Protein AF-A0A3P2EII5-F1 (afdb_monomer_lite)

Organism: Klebsiella pneumoniae (NCBI:txid573)

InterPro domains:
  IPR001646 Pentapeptide repeat [PF00805] (62-97)
  IPR051082 Pentapeptide repeat and BTB/POZ domain-containing protein [PTHR14136] (25-109)

Radius of gyration: 27.61 Å; chains: 1; bounding box: 50×68×68 Å

pLDDT: mean 70.69, std 25.72, range [25.05, 95.06]

Secondary structure (DSSP, 8-state):
--HHHHHHHHHHHHHHHHTTSSSS---B-TT-B-TT-B-TT-B-TT-B-TT-B-TT-B-TT-B-TT-B-TT-B-TT-B-TT-B-TT-B-TT-B-TT-B-TT-B-TT-B-S-PSP---------------------PPP---------PPP------PPPPPPP-

Structure (mmCIF, N/CA/C/O backbone):
data_AF-A0A3P2EII5-F1
#
_entry.id   AF-A0A3P2EII5-F1
#
loop_
_atom_site.group_PDB
_atom_site.id
_atom_site.type_symbol
_atom_site.label_atom_id
_atom_site.label_alt_id
_atom_site.label_comp_id
_atom_site.label_asym_id
_atom_site.label_entity_id
_atom_site.label_seq_id
_atom_site.pdbx_PDB_ins_code
_atom_site.Cartn_x
_atom_site.Cartn_y
_atom_site.Cartn_z
_atom_site.occupancy
_atom_site.B_iso_or_equiv
_atom_site.auth_seq_id
_atom_site.auth_comp_id
_atom_site.auth_asym_id
_atom_site.auth_atom_id
_atom_site.pdbx_PDB_model_num
ATOM 1 N N . MET A 1 1 ? 10.898 -9.699 5.767 1.00 70.88 1 MET A N 1
ATOM 2 C CA . MET A 1 1 ? 9.479 -9.953 6.063 1.00 70.88 1 MET A CA 1
ATOM 3 C C . MET A 1 1 ? 9.149 -11.318 5.504 1.00 70.88 1 MET A C 1
ATOM 5 O O . MET A 1 1 ? 9.463 -11.548 4.340 1.00 70.88 1 MET A O 1
ATOM 9 N N . ASN A 1 2 ? 8.576 -12.218 6.292 1.00 83.69 2 ASN A N 1
ATOM 10 C CA . ASN A 1 2 ? 8.068 -13.486 5.777 1.00 83.69 2 ASN A CA 1
ATOM 11 C C . ASN A 1 2 ? 6.649 -13.292 5.218 1.00 83.69 2 ASN A C 1
ATOM 13 O O . ASN A 1 2 ? 5.885 -12.455 5.697 1.00 83.69 2 ASN A O 1
ATOM 17 N N . THR A 1 3 ? 6.261 -14.078 4.212 1.00 83.69 3 THR A N 1
ATOM 18 C CA . THR A 1 3 ? 4.928 -13.969 3.583 1.00 83.69 3 THR A CA 1
ATOM 19 C C . THR A 1 3 ? 3.786 -14.317 4.543 1.00 83.69 3 THR A C 1
ATOM 21 O O . THR A 1 3 ? 2.689 -13.779 4.413 1.00 83.69 3 THR A O 1
ATOM 24 N N . VAL A 1 4 ? 4.046 -15.177 5.533 1.00 89.44 4 VAL A N 1
ATOM 25 C CA . VAL A 1 4 ? 3.096 -15.525 6.604 1.00 89.44 4 VAL A CA 1
ATOM 26 C C . VAL A 1 4 ? 2.921 -14.367 7.593 1.00 89.44 4 VAL A C 1
ATOM 28 O O . VAL A 1 4 ? 1.794 -14.029 7.932 1.00 89.44 4 VAL A O 1
ATOM 31 N N . GLU A 1 5 ? 4.013 -13.710 8.001 1.00 88.94 5 GLU A N 1
ATOM 32 C CA . GLU A 1 5 ? 3.964 -12.517 8.867 1.00 88.94 5 GLU A CA 1
ATOM 33 C C . GLU A 1 5 ? 3.157 -11.396 8.209 1.00 88.94 5 GLU A C 1
ATOM 35 O O . GLU A 1 5 ? 2.282 -10.813 8.842 1.00 88.94 5 GLU A O 1
ATOM 40 N N . LEU A 1 6 ? 3.411 -11.142 6.919 1.00 89.06 6 LEU A N 1
ATOM 41 C CA . LEU A 1 6 ? 2.682 -10.140 6.146 1.00 89.06 6 LEU A CA 1
ATOM 42 C C . LEU A 1 6 ? 1.175 -10.434 6.112 1.00 89.06 6 LEU A C 1
ATOM 44 O O . LEU A 1 6 ? 0.384 -9.529 6.354 1.00 89.06 6 LEU A O 1
ATOM 48 N N . ARG A 1 7 ? 0.772 -11.688 5.863 1.00 90.69 7 ARG A N 1
ATOM 49 C CA . ARG A 1 7 ? -0.648 -12.084 5.868 1.00 90.69 7 ARG A CA 1
ATOM 50 C C . ARG A 1 7 ? -1.300 -11.867 7.228 1.00 90.69 7 ARG A C 1
ATOM 52 O O . ARG A 1 7 ? -2.329 -11.207 7.282 1.00 90.69 7 ARG A O 1
ATOM 59 N N . ASN A 1 8 ? -0.661 -12.308 8.311 1.00 92.44 8 ASN A N 1
ATOM 60 C CA . ASN A 1 8 ? -1.185 -12.113 9.665 1.00 92.44 8 ASN A CA 1
ATOM 61 C C . ASN A 1 8 ? -1.399 -10.619 9.988 1.00 92.44 8 ASN A C 1
ATOM 63 O O . ASN A 1 8 ? -2.428 -10.254 10.549 1.00 92.44 8 ASN A O 1
ATOM 67 N N . ILE A 1 9 ? -0.463 -9.746 9.588 1.00 92.06 9 ILE A N 1
ATOM 68 C CA . ILE A 1 9 ? -0.582 -8.288 9.769 1.00 92.06 9 ILE A CA 1
ATOM 69 C C . ILE A 1 9 ? -1.748 -7.712 8.947 1.00 92.06 9 ILE A C 1
ATOM 71 O O . ILE A 1 9 ? -2.476 -6.850 9.441 1.00 92.06 9 ILE A O 1
ATOM 75 N N . LEU A 1 10 ? -1.944 -8.177 7.709 1.00 91.94 10 LEU A N 1
ATOM 76 C CA . LEU A 1 10 ? -3.056 -7.750 6.853 1.00 91.94 10 LEU A CA 1
ATOM 77 C C . LEU A 1 10 ? -4.415 -8.228 7.389 1.00 91.94 10 LEU A C 1
ATOM 79 O O . LEU A 1 10 ? -5.373 -7.456 7.372 1.00 91.94 10 LEU A O 1
ATOM 83 N N . ASP A 1 11 ? -4.499 -9.453 7.910 1.00 92.31 11 ASP A N 1
ATOM 84 C CA . ASP A 1 11 ? -5.719 -10.010 8.505 1.00 92.31 11 ASP A CA 1
ATOM 85 C C . ASP A 1 11 ? -6.101 -9.272 9.805 1.00 92.31 11 ASP A C 1
ATOM 87 O O . ASP A 1 11 ? -7.248 -8.837 9.960 1.00 92.31 11 ASP A O 1
ATOM 91 N N . ASP A 1 12 ? -5.138 -9.023 10.700 1.00 92.31 12 ASP A N 1
ATOM 92 C CA . ASP A 1 12 ? -5.350 -8.217 11.912 1.00 92.31 12 ASP A CA 1
ATOM 93 C C . ASP A 1 12 ? -5.763 -6.774 11.581 1.00 92.31 12 ASP A C 1
ATOM 95 O O . ASP A 1 12 ? -6.640 -6.201 12.241 1.00 92.31 12 ASP A O 1
ATOM 99 N N . HIS A 1 13 ? -5.166 -6.184 10.542 1.00 91.88 13 HIS A N 1
ATOM 100 C CA . HIS A 1 13 ? -5.503 -4.836 10.093 1.00 91.88 13 HIS A CA 1
ATOM 101 C C . HIS A 1 13 ? -6.865 -4.760 9.407 1.00 91.88 13 HIS A C 1
ATOM 103 O O . HIS A 1 13 ? -7.594 -3.787 9.609 1.00 91.88 13 HIS A O 1
ATOM 109 N N . LYS A 1 14 ? -7.280 -5.802 8.686 1.00 91.69 14 LYS A N 1
ATOM 110 C CA . LYS A 1 14 ? -8.643 -5.908 8.163 1.00 91.69 14 LYS A CA 1
ATOM 111 C C . LYS A 1 14 ? -9.666 -5.862 9.303 1.00 91.69 14 LYS A C 1
ATOM 113 O O . LYS A 1 14 ? -10.581 -5.036 9.257 1.00 91.69 14 LYS A O 1
ATOM 118 N N . VAL A 1 15 ? -9.455 -6.634 10.375 1.00 91.94 15 VAL A N 1
ATOM 119 C CA . VAL A 1 15 ? -10.292 -6.574 11.592 1.00 91.94 15 VAL A CA 1
ATOM 120 C C . VAL A 1 15 ? -10.230 -5.188 12.255 1.00 91.94 15 VAL A C 1
ATOM 122 O O . VAL A 1 15 ? -11.245 -4.692 12.755 1.00 91.94 15 VAL A O 1
ATOM 125 N N . TRP A 1 16 ? -9.080 -4.512 12.222 1.00 91.62 16 TRP A N 1
ATOM 126 C CA . TRP A 1 16 ? -8.928 -3.141 12.722 1.00 91.62 16 TRP A CA 1
ATOM 127 C C . TRP A 1 16 ? -9.729 -2.106 11.927 1.00 91.62 16 TRP A C 1
ATOM 129 O O . TRP A 1 16 ? -10.394 -1.262 12.535 1.00 91.62 16 TRP A O 1
ATOM 139 N N . VAL A 1 17 ? -9.745 -2.185 10.594 1.00 87.12 17 VAL A N 1
ATOM 140 C CA . VAL A 1 17 ? -10.559 -1.291 9.757 1.00 87.12 17 VAL A CA 1
ATOM 141 C C . VAL A 1 17 ? -12.052 -1.597 9.926 1.00 87.12 17 VAL A C 1
ATOM 143 O O . VAL A 1 17 ? -12.831 -0.679 10.188 1.00 87.12 17 VAL A O 1
ATOM 146 N N . GLU A 1 18 ? -12.453 -2.870 9.858 1.00 89.25 18 GLU A N 1
ATOM 147 C CA . GLU A 1 18 ? -13.853 -3.309 9.988 1.00 89.25 18 GLU A CA 1
ATOM 148 C C . GLU A 1 18 ? -14.445 -3.016 11.379 1.00 89.25 18 GLU A C 1
ATOM 150 O O . GLU A 1 18 ? -15.618 -2.663 11.506 1.00 89.25 18 GLU A O 1
ATOM 155 N N . SER A 1 19 ? -13.638 -3.097 12.442 1.00 87.06 19 SER A N 1
ATOM 156 C CA . SER A 1 19 ? -14.075 -2.800 13.814 1.00 87.06 19 SER A CA 1
ATOM 157 C C . SER A 1 19 ? -14.099 -1.308 14.168 1.00 87.06 19 SER A C 1
ATOM 159 O O . SER A 1 19 ? -14.401 -0.966 15.316 1.00 87.06 19 SER A O 1
ATOM 161 N N . PHE A 1 20 ? -13.785 -0.415 13.222 1.00 85.19 20 PHE A N 1
ATOM 162 C CA . PHE A 1 20 ? -13.578 1.018 13.459 1.00 85.19 20 PHE A CA 1
ATOM 163 C C . PHE A 1 20 ? -12.506 1.290 14.531 1.00 85.19 20 PHE A C 1
ATOM 165 O O . PHE A 1 20 ? -12.710 2.103 15.436 1.00 85.19 20 PHE A O 1
ATOM 172 N N . ARG A 1 21 ? -11.350 0.620 14.413 1.00 81.75 21 ARG A N 1
ATOM 173 C CA . ARG A 1 21 ? -10.172 0.740 15.295 1.00 81.75 21 ARG A CA 1
ATOM 174 C C . ARG A 1 21 ? -10.387 0.244 16.733 1.00 81.75 21 ARG A C 1
ATOM 176 O O . ARG A 1 21 ? -9.740 0.743 17.652 1.00 81.75 21 ARG A O 1
ATOM 183 N N . LYS A 1 22 ? -11.305 -0.709 16.948 1.00 79.62 22 LYS A N 1
ATOM 184 C CA . LYS A 1 22 ? -11.662 -1.227 18.289 1.00 79.62 22 LYS A CA 1
ATOM 185 C C . LYS A 1 22 ? -11.083 -2.606 18.616 1.00 79.62 22 LYS A C 1
ATOM 187 O O . LYS A 1 22 ? -11.005 -2.952 19.790 1.00 79.62 22 LYS A O 1
ATOM 192 N N . ARG A 1 23 ? -10.752 -3.415 17.607 1.00 78.81 23 ARG A N 1
ATOM 193 C CA . ARG A 1 23 ? -10.203 -4.781 17.718 1.00 78.81 23 ARG A CA 1
ATOM 194 C C . ARG A 1 23 ? -9.215 -5.024 16.578 1.00 78.81 23 ARG A C 1
ATOM 196 O O . ARG A 1 23 ? -9.401 -4.439 15.522 1.00 78.81 23 ARG A O 1
ATOM 203 N N . GLY A 1 24 ? -8.227 -5.895 16.767 1.00 86.38 24 GLY A N 1
ATOM 204 C CA . GLY A 1 24 ? -7.125 -6.056 15.810 1.00 86.38 24 GLY A CA 1
ATOM 205 C C . GLY A 1 24 ? -6.092 -4.927 15.910 1.00 86.38 24 GLY A C 1
ATOM 206 O O . GLY A 1 24 ? -6.236 -4.006 16.721 1.00 86.38 24 GLY A O 1
ATOM 207 N N . SER A 1 25 ? -5.057 -5.004 15.080 1.00 85.00 25 SER A N 1
ATOM 208 C CA . SER A 1 25 ? -3.893 -4.108 15.104 1.00 85.00 25 SER A CA 1
ATOM 209 C C . SER A 1 25 ? -3.803 -3.299 13.815 1.00 85.00 25 SER A C 1
ATOM 211 O O . SER A 1 25 ? -4.172 -3.782 12.752 1.00 85.00 25 SER A O 1
ATOM 213 N N . CYS A 1 26 ? -3.296 -2.065 13.869 1.00 86.12 26 CYS A N 1
ATOM 214 C CA . CYS A 1 26 ? -2.972 -1.352 12.632 1.00 86.12 26 CYS A CA 1
ATOM 215 C C . CYS A 1 26 ? -1.799 -2.053 11.921 1.00 86.12 26 CYS A C 1
ATOM 217 O O . CYS A 1 26 ? -0.876 -2.502 12.599 1.00 86.12 26 CYS A O 1
ATOM 219 N N . ALA A 1 27 ? -1.810 -2.117 10.585 1.00 89.19 27 ALA A N 1
ATOM 220 C CA . ALA A 1 27 ? -0.680 -2.625 9.820 1.00 89.19 27 ALA A CA 1
ATOM 221 C C . ALA A 1 27 ? 0.508 -1.665 9.964 1.00 89.19 27 ALA A C 1
ATOM 223 O O . ALA A 1 27 ? 0.534 -0.597 9.346 1.00 89.19 27 ALA A O 1
ATOM 224 N N . ASP A 1 28 ? 1.473 -2.050 10.800 1.00 89.00 28 ASP A N 1
ATOM 225 C CA . ASP A 1 28 ? 2.780 -1.409 10.870 1.00 89.00 28 ASP A CA 1
ATOM 226 C C . ASP A 1 28 ? 3.750 -2.142 9.940 1.00 89.00 28 ASP A C 1
ATOM 228 O O . ASP A 1 28 ? 4.150 -3.286 10.163 1.00 89.00 28 ASP A O 1
ATOM 232 N N . LEU A 1 29 ? 4.063 -1.462 8.847 1.00 88.25 29 LEU A N 1
ATOM 233 C CA . LEU A 1 29 ? 4.959 -1.861 7.774 1.00 88.25 29 LEU A CA 1
ATOM 234 C C . LEU A 1 29 ? 6.078 -0.812 7.615 1.00 88.25 29 LEU A C 1
ATOM 236 O O . LEU A 1 29 ? 6.696 -0.726 6.551 1.00 88.25 29 LEU A O 1
ATOM 240 N N . CYS A 1 30 ? 6.344 0.010 8.640 1.00 89.06 30 CYS A N 1
ATOM 241 C CA . CYS A 1 30 ? 7.388 1.030 8.580 1.00 89.06 30 CYS A CA 1
ATOM 242 C C . CYS A 1 30 ? 8.757 0.396 8.293 1.00 89.06 30 CYS A C 1
ATOM 244 O O . CYS A 1 30 ? 9.174 -0.555 8.953 1.00 89.06 30 CYS A O 1
ATOM 246 N N . SER A 1 31 ? 9.464 0.923 7.292 1.00 87.62 31 SER A N 1
ATOM 247 C CA . SER A 1 31 ? 10.738 0.385 6.789 1.00 87.62 31 SER A CA 1
ATOM 248 C C . SER A 1 31 ? 10.700 -1.093 6.356 1.00 87.62 31 SER A C 1
ATOM 250 O O . SER A 1 31 ? 11.752 -1.720 6.211 1.00 87.62 31 SER A O 1
ATOM 252 N N . ALA A 1 32 ? 9.516 -1.676 6.128 1.00 89.50 32 ALA A N 1
ATOM 253 C CA . ALA A 1 32 ? 9.395 -3.077 5.742 1.00 89.50 32 ALA A CA 1
ATOM 254 C C . ALA A 1 32 ? 9.959 -3.332 4.333 1.00 89.50 32 ALA A C 1
ATOM 256 O O . ALA A 1 32 ? 9.753 -2.557 3.396 1.00 89.50 32 ALA A O 1
ATOM 257 N N . ALA A 1 33 ? 10.646 -4.464 4.169 1.00 92.31 33 ALA A N 1
ATOM 258 C CA . ALA A 1 33 ? 11.079 -4.955 2.866 1.00 92.31 33 ALA A CA 1
ATOM 259 C C . ALA A 1 33 ? 9.930 -5.729 2.199 1.00 92.31 33 ALA A C 1
ATOM 261 O O . ALA A 1 33 ? 9.682 -6.884 2.545 1.00 92.31 33 ALA A O 1
ATOM 262 N N . LEU A 1 34 ? 9.243 -5.067 1.264 1.00 89.44 34 LEU A N 1
ATOM 263 C CA . LEU A 1 34 ? 8.047 -5.523 0.541 1.00 89.44 34 LEU A CA 1
ATOM 264 C C . LEU A 1 34 ? 8.247 -5.407 -0.985 1.00 89.44 34 LEU A C 1
ATOM 266 O O . LEU A 1 34 ? 7.314 -5.120 -1.733 1.00 89.44 34 LEU A O 1
ATOM 270 N N . ARG A 1 35 ? 9.491 -5.584 -1.446 1.00 91.00 35 ARG A N 1
ATOM 271 C CA . ARG A 1 35 ? 9.839 -5.537 -2.869 1.00 91.00 35 ARG A CA 1
ATOM 272 C C . ARG A 1 35 ? 9.131 -6.674 -3.599 1.00 91.00 35 ARG A C 1
ATOM 274 O O . ARG A 1 35 ? 9.140 -7.797 -3.098 1.00 91.00 35 ARG A O 1
ATOM 281 N N . ASP A 1 36 ? 8.553 -6.373 -4.757 1.00 91.81 36 ASP A N 1
ATOM 282 C CA . ASP A 1 36 ? 7.823 -7.330 -5.596 1.00 91.81 36 ASP A CA 1
ATOM 283 C C . ASP A 1 36 ? 6.657 -8.038 -4.850 1.00 91.81 36 ASP A C 1
ATOM 285 O O . ASP A 1 36 ? 6.247 -9.140 -5.214 1.00 91.81 36 ASP A O 1
ATOM 289 N N . ALA A 1 37 ? 6.137 -7.439 -3.766 1.00 92.19 37 ALA A N 1
ATOM 290 C CA . ALA A 1 37 ? 5.083 -8.033 -2.944 1.00 92.19 37 ALA A CA 1
ATOM 291 C C . ALA A 1 37 ? 3.698 -7.922 -3.602 1.00 92.19 37 ALA A C 1
ATOM 293 O O . ALA A 1 37 ? 3.339 -6.876 -4.140 1.00 92.19 37 ALA A O 1
ATOM 294 N N . ASP A 1 38 ? 2.903 -8.987 -3.488 1.00 93.38 38 ASP A N 1
ATOM 295 C CA . ASP A 1 38 ? 1.493 -9.008 -3.886 1.00 93.38 38 ASP A CA 1
ATOM 296 C C . ASP A 1 38 ? 0.620 -8.447 -2.751 1.00 93.38 38 ASP A C 1
ATOM 298 O O . ASP A 1 38 ? 0.479 -9.062 -1.690 1.00 93.38 38 ASP A O 1
ATOM 302 N N . LEU A 1 39 ? 0.082 -7.249 -2.976 1.00 92.38 39 LEU A N 1
ATOM 303 C CA . LEU A 1 39 ? -0.802 -6.489 -2.091 1.00 92.38 39 LEU A CA 1
ATOM 304 C C . LEU A 1 39 ? -2.064 -6.026 -2.855 1.00 92.38 39 LEU A C 1
ATOM 306 O O . LEU A 1 39 ? -2.679 -5.015 -2.501 1.00 92.38 39 LEU A O 1
ATOM 310 N N . ARG A 1 40 ? -2.453 -6.757 -3.910 1.00 93.69 40 ARG A N 1
ATOM 311 C CA . ARG A 1 40 ? -3.662 -6.476 -4.698 1.00 93.69 40 ARG A CA 1
ATOM 312 C C . ARG A 1 40 ? -4.914 -6.520 -3.835 1.00 93.69 40 ARG A C 1
ATOM 314 O O . ARG A 1 40 ? -5.049 -7.389 -2.974 1.00 93.69 40 ARG A O 1
ATOM 321 N N . ASP A 1 41 ? -5.813 -5.566 -4.069 1.00 93.06 41 ASP A N 1
ATOM 322 C CA . ASP A 1 41 ? -7.068 -5.370 -3.331 1.00 93.06 41 ASP A CA 1
ATOM 323 C C . ASP A 1 41 ? -6.898 -5.302 -1.793 1.00 93.06 41 ASP A C 1
ATOM 325 O O . ASP A 1 41 ? -7.866 -5.423 -1.034 1.00 93.06 41 ASP A O 1
ATOM 329 N N . ALA A 1 42 ? -5.670 -5.088 -1.299 1.00 92.88 42 ALA A N 1
ATOM 330 C CA . ALA A 1 42 ? -5.389 -5.051 0.126 1.00 92.88 42 ALA A CA 1
ATOM 331 C C . ALA A 1 42 ? -6.020 -3.808 0.760 1.00 92.88 42 ALA A C 1
ATOM 333 O O . ALA A 1 42 ? -5.812 -2.673 0.324 1.00 92.88 42 ALA A O 1
ATOM 334 N N . ASN A 1 43 ? -6.760 -4.019 1.846 1.00 92.62 43 ASN A N 1
ATOM 335 C CA . ASN A 1 43 ? -7.197 -2.929 2.702 1.00 92.62 43 ASN A CA 1
ATOM 336 C C . ASN A 1 43 ? -6.016 -2.520 3.585 1.00 92.62 43 ASN A C 1
ATOM 338 O O . ASN A 1 43 ? -5.649 -3.264 4.484 1.00 92.62 43 ASN A O 1
ATOM 342 N N . LEU A 1 44 ? -5.415 -1.368 3.299 1.00 91.81 44 LEU A N 1
ATOM 343 C CA . LEU A 1 44 ? -4.282 -0.762 4.006 1.00 91.81 44 LEU A CA 1
ATOM 344 C C . LEU A 1 44 ? -4.662 0.635 4.533 1.00 91.81 44 LEU A C 1
ATOM 346 O O . LEU A 1 44 ? -3.823 1.530 4.698 1.00 91.81 44 LEU A O 1
ATOM 350 N N . ARG A 1 45 ? -5.958 0.849 4.783 1.00 89.69 45 ARG A N 1
ATOM 351 C CA . ARG A 1 45 ? -6.516 2.147 5.147 1.00 89.69 45 ARG A CA 1
ATOM 352 C C . ARG A 1 45 ? -5.953 2.640 6.479 1.00 89.69 45 ARG A C 1
ATOM 354 O O . ARG A 1 45 ? -6.272 2.121 7.546 1.00 89.69 45 ARG A O 1
ATOM 361 N N . GLY A 1 46 ? -5.199 3.734 6.441 1.00 85.19 46 GLY A N 1
ATOM 362 C CA . GLY A 1 46 ? -4.550 4.312 7.617 1.00 85.19 46 GLY A CA 1
ATOM 363 C C . GLY A 1 46 ? -3.360 3.502 8.139 1.00 85.19 46 GLY A C 1
ATOM 364 O O . GLY A 1 46 ? -2.928 3.758 9.263 1.00 85.19 46 GLY A O 1
ATOM 365 N N . ALA A 1 47 ? -2.850 2.544 7.358 1.00 90.88 47 ALA A N 1
ATOM 366 C CA . ALA A 1 47 ? -1.654 1.777 7.685 1.00 90.88 47 ALA A CA 1
ATOM 367 C C . ALA A 1 47 ? -0.401 2.669 7.764 1.00 90.88 47 ALA A C 1
ATOM 369 O O . ALA A 1 47 ? -0.311 3.729 7.130 1.00 90.88 47 ALA A O 1
ATOM 370 N N . ALA A 1 48 ? 0.582 2.221 8.544 1.00 90.38 48 ALA A N 1
ATOM 371 C CA . ALA A 1 48 ? 1.868 2.884 8.697 1.00 90.38 48 ALA A CA 1
ATOM 372 C C . ALA A 1 48 ? 2.901 2.188 7.801 1.00 90.38 48 ALA A C 1
ATOM 374 O O . ALA A 1 48 ? 3.393 1.118 8.124 1.00 90.38 48 ALA A O 1
ATOM 375 N N . ILE A 1 49 ? 3.206 2.783 6.650 1.00 91.31 49 ILE A N 1
ATOM 376 C CA . ILE A 1 49 ? 4.043 2.209 5.581 1.00 91.31 49 ILE A CA 1
ATOM 377 C C . ILE A 1 49 ? 5.239 3.151 5.290 1.00 91.31 49 ILE A C 1
ATOM 379 O O . ILE A 1 49 ? 5.847 3.149 4.219 1.00 91.31 49 ILE A O 1
ATOM 383 N N . GLY A 1 50 ? 5.585 4.010 6.256 1.00 91.25 50 GLY A N 1
ATOM 384 C CA . GLY A 1 50 ? 6.624 5.027 6.104 1.00 91.25 50 GLY A CA 1
ATOM 385 C C . GLY A 1 50 ? 8.006 4.398 5.920 1.00 91.25 50 GLY A C 1
ATOM 386 O O . GLY A 1 50 ? 8.394 3.514 6.678 1.00 91.25 50 GLY A O 1
ATOM 387 N N . GLY A 1 51 ? 8.753 4.835 4.907 1.00 87.38 51 GLY A N 1
ATOM 388 C CA . GLY A 1 51 ? 10.082 4.307 4.582 1.00 87.38 51 GLY A CA 1
ATOM 389 C C . GLY A 1 51 ? 10.105 2.874 4.034 1.00 87.38 51 GLY A C 1
ATOM 390 O O . GLY A 1 51 ? 11.190 2.332 3.830 1.00 87.38 51 GLY A O 1
ATOM 391 N N . ALA A 1 52 ? 8.951 2.235 3.805 1.00 92.50 52 ALA A N 1
ATOM 392 C CA . ALA A 1 52 ? 8.897 0.868 3.293 1.00 92.50 52 ALA A CA 1
ATOM 393 C C . ALA A 1 52 ? 9.467 0.763 1.869 1.00 92.50 52 ALA A C 1
ATOM 395 O O . ALA A 1 52 ? 9.327 1.675 1.050 1.00 92.50 52 ALA A O 1
ATOM 396 N N . ASN A 1 53 ? 10.076 -0.379 1.553 1.00 93.31 53 ASN A N 1
ATOM 397 C CA . ASN A 1 53 ? 10.563 -0.679 0.212 1.00 93.31 53 ASN A CA 1
ATOM 398 C C . ASN A 1 53 ? 9.528 -1.518 -0.545 1.00 93.31 53 ASN A C 1
ATOM 400 O O . ASN A 1 53 ? 9.503 -2.734 -0.382 1.00 93.31 53 ASN A O 1
ATOM 404 N N . LEU A 1 54 ? 8.707 -0.856 -1.359 1.00 92.81 54 LEU A N 1
ATOM 405 C CA . LEU A 1 54 ? 7.631 -1.397 -2.200 1.00 92.81 54 LEU A CA 1
ATOM 406 C C . LEU A 1 54 ? 8.002 -1.366 -3.697 1.00 92.81 54 LEU A C 1
ATOM 408 O O . LEU A 1 54 ? 7.127 -1.311 -4.560 1.00 92.81 54 LEU A O 1
ATOM 412 N N . LEU A 1 55 ? 9.299 -1.363 -4.029 1.00 93.44 55 LEU A N 1
ATOM 413 C CA . LEU A 1 55 ? 9.745 -1.362 -5.424 1.00 93.44 55 LEU A CA 1
ATOM 414 C C . LEU A 1 55 ? 9.181 -2.589 -6.151 1.00 93.44 55 LEU A C 1
ATOM 416 O O . LEU A 1 55 ? 9.288 -3.703 -5.642 1.00 93.44 55 LEU A O 1
ATOM 420 N N . GLY A 1 56 ? 8.549 -2.369 -7.304 1.00 90.81 56 GLY A N 1
ATOM 421 C CA . GLY A 1 56 ? 7.886 -3.419 -8.087 1.00 90.81 56 GLY A CA 1
ATOM 422 C C . GLY A 1 56 ? 6.661 -4.078 -7.433 1.00 90.81 56 GLY A C 1
ATOM 423 O O . GLY A 1 56 ? 6.140 -5.036 -7.994 1.00 90.81 56 GLY A O 1
ATOM 424 N N . ALA A 1 57 ? 6.193 -3.614 -6.266 1.00 94.75 57 ALA A N 1
ATOM 425 C CA . ALA A 1 57 ? 5.048 -4.218 -5.582 1.00 94.75 57 ALA A CA 1
ATOM 426 C C . ALA A 1 57 ? 3.738 -4.025 -6.366 1.00 94.75 57 ALA A C 1
ATOM 428 O O . ALA A 1 57 ? 3.522 -2.979 -6.987 1.00 94.75 57 ALA A 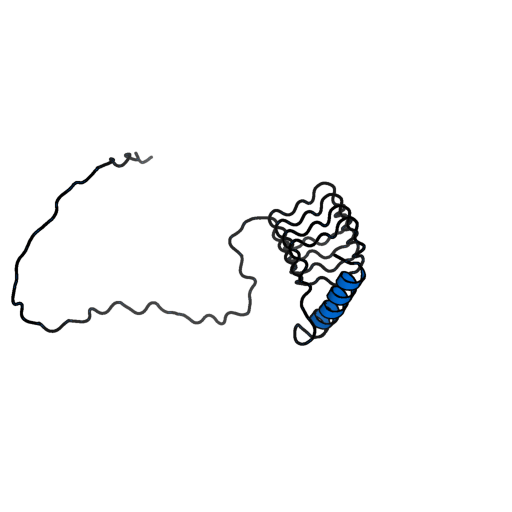O 1
ATOM 429 N N . ASP A 1 58 ? 2.849 -5.015 -6.298 1.00 95.06 58 ASP A N 1
ATOM 430 C CA . ASP A 1 58 ? 1.521 -4.946 -6.902 1.00 95.06 58 ASP A CA 1
ATOM 431 C C . ASP A 1 58 ? 0.488 -4.499 -5.861 1.00 95.06 58 ASP A C 1
ATOM 433 O O . ASP A 1 58 ? 0.175 -5.220 -4.918 1.00 95.06 58 ASP A O 1
ATOM 437 N N . LEU A 1 59 ? -0.010 -3.279 -6.031 1.00 94.12 59 LEU A N 1
ATOM 438 C CA . LEU A 1 59 ? -1.002 -2.599 -5.200 1.00 94.12 59 LEU A CA 1
ATOM 439 C C . LEU A 1 59 ? -2.260 -2.260 -6.024 1.00 94.12 59 LEU A C 1
ATOM 441 O O . LEU A 1 59 ? -2.999 -1.333 -5.677 1.00 94.12 59 LEU A O 1
ATOM 445 N N . CYS A 1 60 ? -2.517 -2.966 -7.134 1.00 94.56 60 CYS A N 1
ATOM 446 C CA . CYS A 1 60 ? -3.724 -2.739 -7.931 1.00 94.56 60 CYS A CA 1
ATOM 447 C C . CYS A 1 60 ? -4.985 -2.937 -7.072 1.00 94.56 60 CYS A C 1
ATOM 449 O O . CYS A 1 60 ? -5.080 -3.897 -6.310 1.00 94.56 60 CYS A O 1
ATOM 451 N N . GLY A 1 61 ? -5.934 -2.002 -7.160 1.00 91.88 61 GLY A N 1
ATOM 452 C CA . GLY A 1 61 ? -7.171 -2.009 -6.365 1.00 91.88 61 GLY A CA 1
ATOM 453 C C . GLY A 1 61 ? -7.016 -1.751 -4.855 1.00 91.88 61 GLY A C 1
ATOM 454 O O . GLY A 1 61 ? -8.025 -1.660 -4.158 1.00 91.88 61 GLY A O 1
ATOM 455 N N . ALA A 1 62 ?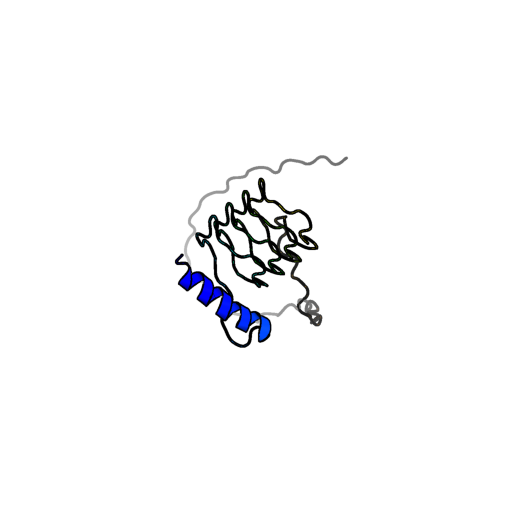 -5.796 -1.597 -4.325 1.00 94.69 62 ALA A N 1
ATOM 456 C CA . ALA A 1 62 ? -5.565 -1.463 -2.884 1.00 94.69 62 ALA A CA 1
ATOM 457 C C . ALA A 1 62 ? -6.173 -0.175 -2.286 1.00 94.69 62 ALA A C 1
ATOM 459 O O . ALA A 1 62 ? -6.104 0.909 -2.873 1.00 94.69 62 ALA A O 1
ATOM 460 N N . ASP A 1 63 ? -6.723 -0.275 -1.072 1.00 93.44 63 ASP A N 1
ATOM 461 C CA . ASP A 1 63 ? -7.240 0.861 -0.300 1.00 93.44 63 ASP A CA 1
ATOM 462 C C . ASP A 1 63 ? -6.138 1.412 0.610 1.00 93.44 63 ASP A C 1
ATOM 464 O O . ASP A 1 63 ? -5.887 0.888 1.691 1.00 93.44 63 ASP A O 1
ATOM 468 N N . LEU A 1 64 ? -5.488 2.487 0.170 1.00 91.50 64 LEU A N 1
ATOM 469 C CA . LEU A 1 64 ? -4.414 3.189 0.877 1.00 91.50 64 LEU A CA 1
ATOM 470 C C . LEU A 1 64 ? -4.912 4.513 1.488 1.00 91.50 64 LEU A C 1
ATOM 472 O O . LEU A 1 64 ? -4.123 5.422 1.764 1.00 91.50 64 LEU A O 1
ATOM 476 N N . ARG A 1 65 ? -6.226 4.661 1.708 1.00 87.44 65 ARG A N 1
ATOM 477 C CA . ARG A 1 65 ? -6.807 5.918 2.199 1.00 87.44 65 ARG A CA 1
ATOM 478 C C . ARG A 1 65 ? -6.265 6.293 3.567 1.00 87.44 65 ARG A C 1
ATOM 480 O O . ARG A 1 65 ? -6.187 5.456 4.460 1.00 87.44 65 ARG A O 1
ATOM 487 N N . ASP A 1 66 ? -5.944 7.569 3.761 1.00 86.69 66 ASP A N 1
ATOM 488 C CA . ASP A 1 66 ? -5.324 8.081 4.995 1.00 86.69 66 ASP A CA 1
ATOM 489 C C . ASP A 1 66 ? -4.013 7.359 5.416 1.00 86.69 66 ASP A C 1
ATOM 491 O O . ASP A 1 66 ? -3.550 7.575 6.537 1.00 86.69 66 ASP A O 1
ATOM 495 N N . ALA A 1 67 ? -3.409 6.513 4.567 1.00 89.31 67 ALA A N 1
ATOM 496 C CA . ALA A 1 67 ? -2.185 5.780 4.893 1.00 89.31 67 ALA A CA 1
ATOM 497 C C . ALA A 1 67 ? -0.958 6.704 4.948 1.00 89.31 67 ALA A C 1
ATOM 499 O O . ALA A 1 67 ? -0.885 7.727 4.262 1.00 89.31 67 ALA A O 1
ATOM 500 N N . ASN A 1 68 ? 0.027 6.325 5.759 1.00 88.38 68 ASN A N 1
ATOM 501 C CA . ASN A 1 68 ? 1.311 7.011 5.856 1.00 88.38 68 ASN A CA 1
ATOM 502 C C . ASN A 1 68 ? 2.342 6.290 4.977 1.00 88.38 68 ASN A C 1
ATOM 504 O O . ASN A 1 68 ? 2.865 5.255 5.375 1.00 88.38 68 ASN A O 1
ATOM 508 N N . LEU A 1 69 ? 2.634 6.848 3.804 1.00 89.94 69 LEU A N 1
ATOM 509 C CA . LEU A 1 69 ? 3.594 6.349 2.810 1.00 89.94 69 LEU A CA 1
ATOM 510 C C . LEU A 1 69 ? 4.838 7.258 2.714 1.00 89.94 69 LEU A C 1
ATOM 512 O O . LEU A 1 69 ? 5.577 7.217 1.729 1.00 89.94 69 LEU A O 1
ATOM 516 N N . ARG A 1 70 ? 5.087 8.100 3.727 1.00 89.31 70 ARG A N 1
ATOM 517 C CA . ARG A 1 70 ? 6.202 9.061 3.743 1.00 89.31 70 ARG A CA 1
ATOM 518 C C . ARG A 1 70 ? 7.532 8.356 3.509 1.00 89.31 70 ARG A C 1
ATOM 520 O O . ARG A 1 70 ? 7.841 7.390 4.202 1.00 89.31 70 ARG A O 1
ATOM 527 N N . PHE A 1 71 ? 8.336 8.860 2.579 1.00 90.44 71 PHE A N 1
ATOM 528 C CA . PHE A 1 71 ? 9.637 8.294 2.201 1.00 90.44 71 PHE A CA 1
ATOM 529 C C . PHE A 1 71 ? 9.610 6.825 1.726 1.00 90.44 71 PHE A C 1
ATOM 531 O O . PHE A 1 71 ? 10.666 6.200 1.643 1.00 90.44 71 PHE A O 1
ATOM 538 N N . ALA A 1 72 ? 8.439 6.256 1.414 1.00 92.56 72 ALA A N 1
ATOM 539 C CA . ALA A 1 72 ? 8.344 4.902 0.875 1.00 92.56 72 ALA A CA 1
ATOM 540 C C . ALA A 1 72 ? 8.882 4.841 -0.565 1.00 92.56 72 ALA A C 1
ATOM 542 O O . ALA A 1 72 ? 8.674 5.754 -1.366 1.00 92.56 72 ALA A O 1
ATOM 543 N N . ASN A 1 73 ? 9.553 3.747 -0.912 1.00 92.56 73 ASN A N 1
ATOM 544 C CA . ASN A 1 73 ? 10.012 3.490 -2.272 1.00 92.56 73 ASN A CA 1
ATOM 545 C C . ASN A 1 73 ? 8.936 2.710 -3.037 1.00 92.56 73 ASN A C 1
ATOM 547 O O . ASN A 1 73 ? 8.826 1.504 -2.857 1.00 92.56 73 ASN A O 1
ATOM 551 N N . LEU A 1 74 ? 8.166 3.393 -3.882 1.00 91.19 74 LEU A N 1
ATOM 552 C CA . LEU A 1 74 ? 7.125 2.839 -4.758 1.00 91.19 74 LEU A CA 1
ATOM 553 C C . LEU A 1 74 ? 7.605 2.767 -6.224 1.00 91.19 74 LEU A C 1
ATOM 555 O O . LEU A 1 74 ? 6.795 2.723 -7.150 1.00 91.19 74 LEU A O 1
ATOM 559 N N . CYS A 1 75 ? 8.922 2.788 -6.459 1.00 92.06 75 CYS A N 1
ATOM 560 C CA . CYS A 1 75 ? 9.496 2.788 -7.801 1.00 92.06 75 CYS A CA 1
ATOM 561 C C . CYS A 1 75 ? 9.039 1.544 -8.586 1.00 92.06 75 CYS A C 1
ATOM 563 O O . CYS A 1 75 ? 9.189 0.415 -8.120 1.00 92.06 75 CYS A O 1
ATOM 565 N N . GLY A 1 76 ? 8.439 1.741 -9.761 1.00 90.38 76 GLY A N 1
ATOM 566 C CA . GLY A 1 76 ? 7.877 0.658 -10.577 1.00 90.38 76 GLY A CA 1
ATOM 567 C C . GLY A 1 76 ? 6.669 -0.083 -9.979 1.00 90.38 76 GLY A C 1
ATOM 568 O O . GLY A 1 76 ? 6.268 -1.093 -10.549 1.00 90.38 76 GLY A O 1
ATOM 569 N N . ALA A 1 77 ? 6.090 0.369 -8.860 1.00 93.69 77 ALA A N 1
ATOM 570 C CA . ALA A 1 77 ? 4.933 -0.287 -8.245 1.00 93.69 77 ALA A CA 1
ATOM 571 C C . ALA A 1 77 ? 3.669 -0.159 -9.117 1.00 93.69 77 ALA A C 1
ATOM 573 O O . ALA A 1 77 ? 3.417 0.890 -9.722 1.00 93.69 77 ALA A O 1
ATOM 574 N N . ALA A 1 78 ? 2.843 -1.204 -9.156 1.00 94.56 78 ALA A N 1
ATOM 575 C CA . ALA A 1 78 ? 1.566 -1.181 -9.860 1.00 94.56 78 ALA A CA 1
ATOM 576 C C . ALA A 1 78 ? 0.470 -0.626 -8.939 1.00 94.56 78 ALA A C 1
ATOM 578 O O . ALA A 1 78 ? 0.180 -1.204 -7.902 1.00 94.56 78 ALA A O 1
ATOM 579 N N . LEU A 1 79 ? -0.129 0.513 -9.296 1.00 91.12 79 LEU A N 1
ATOM 580 C CA . LEU A 1 79 ? -1.124 1.228 -8.480 1.00 91.12 79 LEU A CA 1
ATOM 581 C C . LEU A 1 79 ? -2.455 1.390 -9.234 1.00 91.12 79 LEU A C 1
ATOM 583 O O . LEU A 1 79 ? -3.220 2.318 -8.966 1.00 91.12 79 LEU A O 1
ATOM 587 N N . TYR A 1 80 ? -2.734 0.516 -10.206 1.00 92.19 80 TYR A N 1
ATOM 588 C CA . TYR A 1 80 ? -3.903 0.663 -11.069 1.00 92.19 80 TYR A CA 1
ATOM 589 C C . TYR A 1 80 ? -5.198 0.553 -10.254 1.00 92.19 80 TYR A C 1
ATOM 591 O O . TYR A 1 80 ? -5.430 -0.440 -9.565 1.00 92.19 80 TYR A O 1
ATOM 599 N N . GLY A 1 81 ? -6.033 1.592 -10.301 1.00 89.19 81 GLY A N 1
ATOM 600 C CA . GLY A 1 81 ? -7.272 1.663 -9.516 1.00 89.19 81 GLY A CA 1
ATOM 601 C C . GLY A 1 81 ? -7.099 1.783 -7.991 1.00 89.19 81 GLY A C 1
ATOM 602 O O . GLY A 1 81 ? -8.100 1.721 -7.282 1.00 89.19 81 GLY A O 1
ATOM 603 N N . ALA A 1 82 ? -5.879 1.966 -7.472 1.00 92.75 82 ALA A N 1
ATOM 604 C CA . ALA A 1 82 ? -5.635 2.100 -6.032 1.00 92.75 82 ALA A CA 1
ATOM 605 C C . ALA A 1 82 ? -6.243 3.395 -5.454 1.00 92.75 82 ALA A C 1
ATOM 607 O O . ALA A 1 82 ? -6.191 4.461 -6.077 1.00 92.75 82 ALA A O 1
ATOM 608 N N . ASP A 1 83 ? -6.783 3.337 -4.235 1.00 91.31 83 ASP A N 1
ATOM 609 C CA . ASP A 1 83 ? -7.388 4.484 -3.550 1.00 91.31 83 ASP A CA 1
ATOM 610 C C . ASP A 1 83 ? -6.401 5.118 -2.561 1.00 91.31 83 ASP A C 1
ATOM 612 O O . ASP A 1 83 ? -6.305 4.729 -1.401 1.00 91.31 83 ASP A O 1
ATOM 616 N N . LEU A 1 84 ? -5.662 6.121 -3.033 1.00 89.31 84 LEU A N 1
ATOM 617 C CA . LEU A 1 84 ? -4.661 6.881 -2.277 1.00 89.31 84 LEU A CA 1
ATOM 618 C C . LEU A 1 84 ? -5.241 8.163 -1.653 1.00 89.31 84 LEU A C 1
ATOM 620 O O . LEU A 1 84 ? -4.486 9.057 -1.255 1.00 89.31 84 LEU A O 1
ATOM 624 N N . ARG A 1 85 ? -6.574 8.308 -1.575 1.00 86.44 85 ARG A N 1
ATOM 625 C CA . ARG A 1 85 ? -7.181 9.552 -1.083 1.00 86.44 85 ARG A CA 1
ATOM 626 C C . ARG A 1 85 ? -6.691 9.878 0.314 1.00 86.44 85 ARG A C 1
ATOM 628 O O . ARG A 1 85 ? -6.681 9.025 1.202 1.00 86.44 85 ARG A O 1
ATOM 635 N N . CYS A 1 86 ? -6.360 11.145 0.537 1.00 86.12 86 CYS A N 1
ATOM 636 C CA . CYS A 1 86 ? -5.900 11.618 1.839 1.00 86.12 86 CYS A CA 1
ATOM 637 C C . CYS A 1 86 ? -4.616 10.930 2.378 1.00 86.12 86 CYS A C 1
ATOM 639 O O . CYS A 1 86 ? -4.289 11.154 3.545 1.00 86.12 86 CYS A O 1
ATOM 641 N N . ALA A 1 87 ? -3.893 10.123 1.592 1.00 87.62 87 ALA A N 1
ATOM 642 C CA . ALA A 1 87 ? -2.631 9.504 2.009 1.00 87.62 87 ALA A CA 1
ATOM 643 C C . ALA A 1 87 ? -1.492 10.537 2.113 1.00 87.62 87 ALA A C 1
ATOM 645 O O . ALA A 1 87 ? -1.470 11.519 1.370 1.00 87.62 87 ALA A O 1
ATOM 646 N N . ASP A 1 88 ? -0.537 10.318 3.017 1.00 87.94 88 ASP A N 1
ATOM 647 C CA . ASP A 1 88 ? 0.684 11.126 3.116 1.00 87.94 88 ASP A CA 1
ATOM 648 C C . ASP A 1 88 ? 1.798 10.454 2.304 1.00 87.94 88 ASP A C 1
ATOM 650 O O . ASP A 1 88 ? 2.340 9.426 2.708 1.00 87.94 88 ASP A O 1
ATOM 654 N N . LEU A 1 89 ? 2.107 11.026 1.140 1.00 86.50 89 LEU A N 1
ATOM 655 C CA . LEU A 1 89 ? 3.110 10.540 0.187 1.00 86.50 89 LEU A CA 1
ATOM 656 C C . LEU A 1 89 ? 4.402 11.372 0.260 1.00 86.50 89 LEU A C 1
ATOM 658 O O . LEU A 1 89 ? 5.198 11.370 -0.683 1.00 86.50 89 LEU A O 1
ATOM 662 N N . LEU A 1 90 ? 4.627 12.126 1.343 1.00 87.88 90 LEU A N 1
ATOM 663 C CA . LEU A 1 90 ? 5.743 13.062 1.400 1.00 87.88 90 LEU A CA 1
ATOM 664 C C . LEU A 1 90 ? 7.097 12.363 1.222 1.00 87.88 90 LEU A C 1
ATOM 666 O O . LEU A 1 90 ? 7.519 11.562 2.055 1.00 87.88 90 LEU A O 1
ATOM 670 N N . GLY A 1 91 ? 7.811 12.733 0.158 1.00 84.75 91 GLY A N 1
ATOM 671 C CA . GLY A 1 91 ? 9.130 12.187 -0.153 1.00 84.75 91 GLY A CA 1
ATOM 672 C C . GLY A 1 91 ? 9.109 10.732 -0.626 1.00 84.75 91 GLY A C 1
ATOM 673 O O . GLY A 1 91 ? 10.176 10.131 -0.707 1.00 84.75 91 GLY A O 1
ATOM 674 N N . ALA A 1 92 ? 7.932 10.165 -0.916 1.00 89.06 92 ALA A N 1
ATOM 675 C CA . ALA A 1 92 ? 7.815 8.849 -1.528 1.00 89.06 92 ALA A CA 1
ATOM 676 C C . ALA A 1 92 ? 8.351 8.863 -2.971 1.00 89.06 92 ALA A C 1
ATOM 678 O O . ALA A 1 92 ? 8.135 9.820 -3.720 1.00 89.06 92 ALA A O 1
ATOM 679 N N . ASP A 1 93 ? 9.029 7.791 -3.374 1.00 89.00 93 ASP A N 1
ATOM 680 C CA . ASP A 1 93 ? 9.559 7.635 -4.728 1.00 89.00 93 ASP A CA 1
ATOM 681 C C . ASP A 1 93 ? 8.551 6.898 -5.614 1.00 89.00 93 ASP A C 1
ATOM 683 O O . ASP A 1 93 ? 8.397 5.687 -5.509 1.00 89.00 93 ASP A O 1
ATOM 687 N N . LEU A 1 94 ? 7.863 7.634 -6.488 1.00 87.50 94 LEU A N 1
ATOM 688 C CA . LEU A 1 94 ? 6.852 7.113 -7.419 1.00 87.50 94 LEU A CA 1
ATOM 689 C C . LEU A 1 94 ? 7.395 6.931 -8.853 1.00 87.50 94 LEU A C 1
ATOM 691 O O . LEU A 1 94 ? 6.617 6.833 -9.805 1.00 87.50 94 LEU A O 1
ATOM 695 N N . ARG A 1 95 ? 8.721 6.933 -9.060 1.00 88.38 95 ARG A N 1
ATOM 696 C CA . ARG A 1 95 ? 9.309 6.834 -10.409 1.00 88.38 95 ARG A CA 1
ATOM 697 C C . ARG A 1 95 ? 8.892 5.533 -11.100 1.00 88.38 95 ARG A C 1
ATOM 699 O O . ARG A 1 95 ? 9.090 4.445 -10.576 1.00 88.38 95 ARG A O 1
ATOM 706 N N . GLY A 1 96 ? 8.306 5.646 -12.291 1.00 86.06 96 GLY A N 1
ATOM 707 C CA . GLY A 1 96 ? 7.825 4.490 -13.057 1.00 86.06 96 GLY A CA 1
ATOM 708 C C . GLY A 1 96 ? 6.624 3.752 -12.447 1.00 86.06 96 GLY A C 1
ATOM 709 O O . GLY A 1 96 ? 6.255 2.709 -12.975 1.00 86.06 96 GLY A O 1
ATOM 710 N N . ALA A 1 97 ? 6.013 4.257 -11.369 1.00 88.88 97 ALA A N 1
ATOM 711 C CA . ALA A 1 97 ? 4.835 3.635 -10.770 1.00 88.88 97 ALA A CA 1
ATOM 712 C C . ALA A 1 97 ? 3.606 3.763 -11.690 1.00 88.88 97 ALA A C 1
ATOM 714 O O . ALA A 1 97 ? 3.305 4.843 -12.211 1.00 88.88 97 ALA A O 1
ATOM 715 N N . ALA A 1 98 ? 2.859 2.674 -11.872 1.00 88.81 98 ALA A N 1
ATOM 716 C CA . ALA A 1 98 ? 1.694 2.627 -12.751 1.00 88.81 98 ALA A CA 1
ATOM 717 C C . ALA A 1 98 ? 0.431 3.149 -12.040 1.00 88.81 98 ALA A C 1
ATOM 719 O O . ALA A 1 98 ? -0.452 2.386 -11.660 1.00 88.81 98 ALA A O 1
ATOM 720 N N . ILE A 1 99 ? 0.338 4.472 -11.881 1.00 83.00 99 ILE A N 1
ATOM 721 C CA . ILE A 1 99 ? -0.775 5.184 -11.215 1.00 83.00 99 ILE A CA 1
ATOM 722 C C . ILE A 1 99 ? -2.034 5.372 -12.091 1.00 83.00 99 ILE A C 1
ATOM 724 O O . ILE A 1 99 ? -2.863 6.244 -11.827 1.00 83.00 99 ILE A O 1
ATOM 728 N N . GLY A 1 100 ? -2.188 4.591 -13.165 1.00 82.38 100 GLY A N 1
ATOM 729 C CA . GLY A 1 100 ? -3.333 4.694 -14.074 1.00 82.38 100 GLY A CA 1
ATOM 730 C C . GLY A 1 100 ? -4.653 4.430 -13.344 1.00 82.38 100 GLY A C 1
ATOM 731 O O . GLY A 1 100 ? -4.838 3.370 -12.761 1.00 82.38 100 GLY A O 1
ATOM 732 N N . GLY A 1 101 ? -5.573 5.396 -13.339 1.00 80.69 101 GLY A N 1
ATOM 733 C CA . GLY A 1 101 ? -6.848 5.265 -12.620 1.00 80.69 101 GLY A CA 1
ATOM 734 C C . GLY A 1 101 ? -6.748 5.292 -11.085 1.00 80.69 101 GLY A C 1
ATOM 735 O O . GLY A 1 101 ? -7.768 5.104 -10.427 1.00 80.69 101 GLY A O 1
ATOM 736 N N . ALA A 1 102 ? -5.569 5.544 -10.504 1.00 84.00 102 ALA A N 1
ATOM 737 C CA . ALA A 1 102 ? -5.409 5.691 -9.058 1.00 84.00 102 ALA A CA 1
ATOM 738 C C . ALA A 1 102 ? -6.082 6.978 -8.546 1.00 84.00 102 ALA A C 1
ATOM 740 O O . ALA A 1 102 ? -5.970 8.047 -9.155 1.00 84.00 102 ALA A O 1
ATOM 741 N N . ASN A 1 103 ? -6.749 6.911 -7.392 1.00 82.00 103 ASN A N 1
ATOM 742 C CA . ASN A 1 103 ? -7.429 8.060 -6.799 1.00 82.00 103 ASN A CA 1
ATOM 743 C C . ASN A 1 103 ? -6.516 8.811 -5.820 1.00 82.00 103 ASN A C 1
ATOM 745 O O . ASN A 1 103 ? -6.433 8.475 -4.644 1.00 82.00 103 ASN A O 1
ATOM 749 N N . LEU A 1 104 ? -5.854 9.862 -6.305 1.00 80.69 104 LEU A N 1
ATOM 750 C CA . LEU A 1 104 ? -4.930 10.705 -5.531 1.00 80.69 104 LEU A CA 1
ATOM 751 C C . LEU A 1 104 ? -5.609 11.914 -4.846 1.00 80.69 104 LEU A C 1
ATOM 753 O O . LEU A 1 104 ? -4.926 12.841 -4.407 1.00 80.69 104 LEU A O 1
ATOM 757 N N . LEU A 1 105 ? -6.947 11.968 -4.768 1.00 80.50 105 LEU A N 1
ATOM 758 C CA . LEU A 1 105 ? -7.649 13.160 -4.273 1.00 80.50 105 LEU A CA 1
ATOM 759 C C . LEU A 1 105 ? -7.306 13.445 -2.801 1.00 80.50 105 LEU A C 1
ATOM 761 O O . LEU A 1 105 ? -7.604 12.666 -1.895 1.00 80.50 105 LEU A O 1
ATOM 765 N N . GLY A 1 106 ? -6.691 14.606 -2.564 1.00 74.88 106 GLY A N 1
ATOM 766 C CA . GLY A 1 106 ? -6.257 15.033 -1.235 1.00 74.88 106 GLY A CA 1
ATOM 767 C C . GLY A 1 106 ? -5.021 14.304 -0.700 1.00 74.88 106 GLY A C 1
ATOM 768 O O . GLY A 1 106 ? -4.733 14.454 0.483 1.00 74.88 106 GLY A O 1
ATOM 769 N N . ALA A 1 107 ? -4.311 13.524 -1.521 1.00 78.00 107 ALA A N 1
ATOM 770 C CA . ALA A 1 107 ? -3.026 12.955 -1.131 1.00 78.00 107 ALA A CA 1
ATOM 771 C C . ALA A 1 107 ? -1.980 14.074 -0.954 1.00 78.00 107 ALA A C 1
ATOM 773 O O . ALA A 1 107 ? -1.779 14.902 -1.849 1.00 78.00 107 ALA A O 1
ATOM 774 N N . ASP A 1 108 ? -1.319 14.118 0.202 1.00 74.44 108 ASP A N 1
ATOM 775 C CA . ASP A 1 108 ? -0.318 15.137 0.517 1.00 74.44 108 ASP A CA 1
ATOM 776 C C . ASP A 1 108 ? 1.047 14.717 -0.055 1.00 74.44 108 ASP A C 1
ATOM 778 O O . ASP A 1 108 ? 1.788 13.926 0.525 1.00 74.44 108 ASP A O 1
ATOM 782 N N . LEU A 1 109 ? 1.376 15.266 -1.229 1.00 68.56 109 LEU A N 1
ATOM 783 C CA . LEU A 1 109 ? 2.672 15.104 -1.911 1.00 68.56 109 LEU A CA 1
ATOM 784 C C . LEU A 1 109 ? 3.721 16.152 -1.483 1.00 68.56 109 LEU A C 1
ATOM 786 O O . LEU A 1 109 ? 4.890 16.058 -1.853 1.00 68.56 109 LEU A O 1
ATOM 790 N N . TRP A 1 110 ? 3.317 17.181 -0.731 1.00 51.97 110 TRP A N 1
ATOM 791 C CA . TRP A 1 110 ? 4.160 18.329 -0.382 1.00 51.97 110 TRP A CA 1
ATOM 792 C C . TRP A 1 110 ? 4.438 18.414 1.113 1.00 51.97 110 TRP A C 1
ATOM 794 O O . TRP A 1 110 ? 3.555 18.165 1.930 1.00 51.97 110 TRP A O 1
ATOM 804 N N . CYS A 1 111 ? 5.640 18.883 1.476 1.00 43.94 111 CYS A N 1
ATOM 805 C CA . CYS A 1 111 ? 6.011 19.161 2.866 1.00 43.94 111 CYS A CA 1
ATOM 806 C C . CYS A 1 111 ? 5.308 20.433 3.356 1.00 43.94 111 CYS A C 1
ATOM 808 O O . CYS A 1 111 ? 5.916 21.491 3.519 1.00 43.94 111 CYS A O 1
ATOM 810 N N . ARG A 1 112 ? 3.992 20.355 3.547 1.00 46.81 112 ARG A N 1
ATOM 811 C CA . ARG A 1 112 ? 3.247 21.364 4.290 1.00 46.81 112 ARG A CA 1
ATOM 812 C C . ARG A 1 112 ? 3.267 20.956 5.763 1.00 46.81 112 ARG A C 1
ATOM 814 O O . ARG A 1 112 ? 2.935 19.806 6.051 1.00 46.81 112 ARG A O 1
ATOM 821 N N . PRO A 1 113 ? 3.633 21.853 6.703 1.00 40.03 113 PRO A N 1
ATOM 822 C CA . PRO A 1 113 ? 3.389 21.591 8.118 1.00 40.03 113 PRO A CA 1
ATOM 823 C C . PRO A 1 113 ? 1.898 21.277 8.259 1.00 40.03 113 PRO A C 1
ATOM 825 O O . PRO A 1 113 ? 1.067 22.017 7.726 1.00 40.03 113 PRO A O 1
ATOM 828 N N . ALA A 1 114 ? 1.604 20.112 8.839 1.00 42.72 114 ALA A N 1
ATOM 829 C CA . ALA A 1 114 ? 0.397 19.356 8.527 1.00 42.72 114 ALA A CA 1
ATOM 830 C C . ALA A 1 114 ? -0.871 20.220 8.563 1.00 42.72 114 ALA A C 1
ATOM 832 O O . ALA A 1 114 ? -1.174 20.863 9.571 1.00 42.72 114 ALA A O 1
ATOM 833 N N . ARG A 1 115 ? -1.667 20.176 7.485 1.00 42.62 115 ARG A N 1
ATOM 834 C CA . ARG A 1 115 ? -3.074 20.563 7.602 1.00 42.62 115 ARG A CA 1
ATOM 835 C C . ARG A 1 115 ? -3.723 19.515 8.493 1.00 42.62 115 ARG A C 1
ATOM 837 O O . ARG A 1 115 ? -4.058 18.434 8.018 1.00 42.62 115 ARG A O 1
ATOM 844 N N . CYS A 1 116 ? -3.885 19.824 9.777 1.00 34.66 116 CYS A N 1
ATOM 845 C CA . CYS A 1 116 ? -4.690 19.017 10.683 1.00 34.66 116 CYS A CA 1
ATOM 846 C C . CYS A 1 116 ? -6.067 18.804 10.042 1.00 34.66 116 CYS 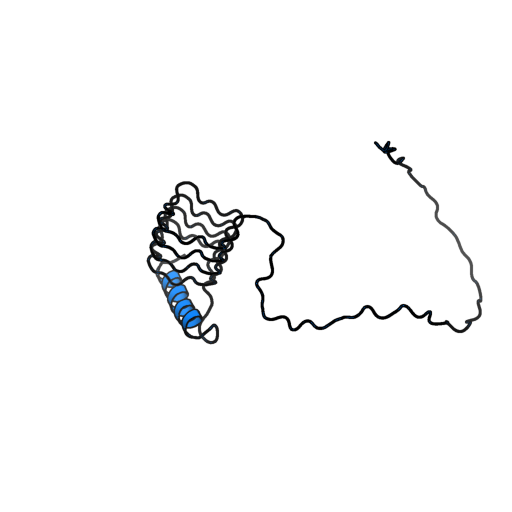A C 1
ATOM 848 O O . CYS A 1 116 ? -6.886 19.725 10.003 1.00 34.66 116 CYS A O 1
ATOM 850 N N . LYS A 1 117 ? -6.313 17.602 9.505 1.00 42.03 117 LYS A N 1
ATOM 851 C CA . LYS A 1 117 ? -7.642 17.211 9.031 1.00 42.03 117 LYS A CA 1
ATOM 852 C C . LYS A 1 117 ? -8.592 17.360 10.213 1.00 42.03 117 LYS A C 1
ATOM 854 O O . LYS A 1 117 ? -8.264 16.932 11.317 1.00 42.03 117 LYS A O 1
ATOM 859 N N . SER A 1 118 ? -9.733 18.001 9.974 1.00 37.09 118 SER A N 1
ATOM 860 C CA . SER A 1 118 ? -10.685 18.408 11.009 1.00 37.09 118 SER A CA 1
ATOM 861 C C . SER A 1 118 ? -11.234 17.211 11.800 1.00 37.09 118 SER A C 1
ATOM 863 O O . SER A 1 118 ? -12.302 16.677 11.503 1.00 37.09 118 SER A O 1
ATOM 865 N N . ALA A 1 119 ? -10.522 16.812 12.854 1.00 37.12 119 ALA A N 1
ATOM 866 C CA . ALA A 1 119 ? -11.165 16.283 14.040 1.00 37.12 119 ALA A CA 1
ATOM 867 C C . ALA A 1 119 ? -11.941 17.454 14.649 1.00 37.12 119 ALA A C 1
ATOM 869 O O . ALA A 1 119 ? -11.376 18.529 14.839 1.00 37.12 119 ALA A O 1
ATOM 870 N N . ARG A 1 120 ? -13.240 17.246 14.876 1.00 36.62 120 ARG A N 1
ATOM 871 C CA . ARG A 1 120 ? -14.259 18.250 15.218 1.00 36.62 120 ARG A CA 1
ATOM 872 C C . ARG A 1 120 ? -13.891 19.082 16.458 1.00 36.62 120 ARG A C 1
ATOM 874 O O . ARG A 1 120 ? -14.415 18.845 17.543 1.00 36.62 120 ARG A O 1
ATOM 881 N N . PHE A 1 121 ? -13.022 20.077 16.289 1.00 33.88 121 PHE A N 1
ATOM 882 C CA . PHE A 1 121 ? -12.722 21.072 17.309 1.00 33.88 121 PHE A CA 1
ATOM 883 C C . PHE A 1 121 ? -13.968 21.932 17.499 1.00 33.88 121 PHE A C 1
ATOM 885 O O . PHE A 1 121 ? -14.291 22.785 16.674 1.00 33.88 121 PHE A O 1
ATOM 892 N N . GLN A 1 122 ? -14.671 21.706 18.608 1.00 28.44 122 GLN A N 1
ATOM 893 C CA . GLN A 1 122 ? -15.488 22.765 19.182 1.00 28.44 122 GLN A CA 1
ATOM 894 C C . GLN A 1 122 ? -14.534 23.934 19.472 1.00 28.44 122 GLN A C 1
ATOM 896 O O . GLN A 1 122 ? -13.505 23.708 20.118 1.00 28.44 122 GLN A O 1
ATOM 901 N N . PRO A 1 123 ? -14.799 25.153 18.973 1.00 29.89 123 PRO A N 1
ATOM 902 C CA . PRO A 1 123 ? -13.910 26.278 19.201 1.00 29.89 123 PRO A CA 1
ATOM 903 C C . PRO A 1 123 ? -14.032 26.709 20.662 1.00 29.89 123 PRO A C 1
ATOM 905 O O . PRO A 1 123 ? -14.869 27.539 21.012 1.00 29.89 123 PRO A O 1
ATOM 908 N N . VAL A 1 124 ? -13.182 26.148 21.523 1.00 35.00 124 VAL A N 1
ATOM 909 C CA . VAL A 1 124 ? -12.940 26.708 22.852 1.00 35.00 124 VAL A CA 1
ATOM 910 C C . VAL A 1 124 ? -12.245 28.046 22.629 1.00 35.00 124 VAL A C 1
ATOM 912 O O . VAL A 1 124 ? -11.062 28.105 22.293 1.00 35.00 124 VAL A O 1
ATOM 915 N N . TRP A 1 125 ? -13.010 29.129 22.744 1.00 28.08 125 TRP A N 1
ATOM 916 C CA . TRP A 1 125 ? -12.482 30.485 22.713 1.00 28.08 125 TRP A CA 1
ATOM 917 C C . TRP A 1 125 ? -11.594 30.698 23.943 1.00 28.08 125 TRP A C 1
ATOM 919 O O . TRP A 1 125 ? -12.066 31.104 25.003 1.00 28.08 125 TRP A O 1
ATOM 929 N N . CYS A 1 126 ? -10.288 30.474 23.794 1.00 28.58 126 CYS A N 1
ATOM 930 C CA . CYS A 1 126 ? -9.302 31.099 24.670 1.00 28.58 126 CYS A CA 1
ATOM 931 C C . CYS A 1 126 ? -9.229 32.591 24.331 1.00 28.58 126 CYS A C 1
ATOM 933 O O . CYS A 1 126 ? -8.321 33.044 23.633 1.00 28.58 126 CYS A O 1
ATOM 935 N N . SER A 1 127 ? -10.206 33.354 24.823 1.00 31.88 127 SER A N 1
ATOM 936 C CA . SER A 1 127 ? -10.104 34.809 24.896 1.00 31.88 127 SER A CA 1
ATOM 937 C C . SER A 1 127 ? -8.811 35.168 25.637 1.00 31.88 127 SER A C 1
ATOM 939 O O . SER A 1 127 ? -8.598 34.649 26.738 1.00 31.88 127 SER A O 1
ATOM 941 N N . PRO A 1 128 ? -7.933 36.025 25.084 1.00 33.19 128 PRO A N 1
ATOM 942 C CA . PRO A 1 128 ? -6.718 36.423 25.779 1.00 33.19 128 PRO A CA 1
ATOM 943 C C . PRO A 1 128 ? -7.096 37.170 27.062 1.00 33.19 128 PRO A C 1
ATOM 945 O O . PRO A 1 128 ? -7.707 38.238 27.014 1.00 33.19 128 PRO A O 1
ATOM 948 N N . ALA A 1 129 ? -6.749 36.595 28.214 1.00 31.94 129 ALA A N 1
ATOM 949 C CA . ALA A 1 129 ? -6.958 37.245 29.500 1.00 31.94 129 ALA A CA 1
ATOM 950 C C . ALA A 1 129 ? -6.136 38.549 29.550 1.00 31.94 129 ALA A C 1
ATOM 952 O O . ALA A 1 129 ? -4.945 38.525 29.223 1.00 31.94 129 ALA A O 1
ATOM 953 N N . PRO A 1 130 ? -6.729 39.691 29.941 1.00 32.16 130 PRO A N 1
ATOM 954 C CA . PRO A 1 130 ? -6.008 40.956 29.985 1.00 32.16 130 PRO A CA 1
ATOM 955 C C . PRO A 1 130 ? -4.934 40.933 31.078 1.00 32.16 130 PRO A C 1
ATOM 957 O O . PRO A 1 130 ? -5.200 40.564 32.223 1.00 32.16 130 PRO A O 1
ATOM 960 N N . CYS A 1 131 ? -3.725 41.385 30.741 1.00 25.05 131 CYS A N 1
ATOM 961 C CA . CYS A 1 131 ? -2.638 41.555 31.701 1.00 25.05 131 CYS A CA 1
ATOM 962 C C . CYS A 1 131 ? -3.029 42.570 32.787 1.00 25.05 131 CYS A C 1
ATOM 964 O O . CYS A 1 131 ? -3.035 43.774 32.533 1.00 25.05 131 CYS A O 1
ATOM 966 N N . GLN A 1 132 ? -3.302 42.103 34.008 1.00 31.45 132 GLN A N 1
ATOM 967 C CA . 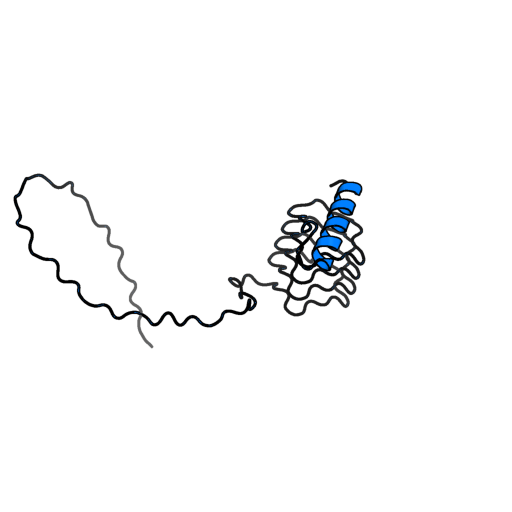GLN A 1 132 ? -3.413 42.973 35.180 1.00 31.45 132 GLN A CA 1
ATOM 968 C C . GLN A 1 132 ? -2.094 42.986 35.973 1.00 31.45 132 GLN A C 1
ATOM 970 O O . GLN A 1 132 ? -1.523 41.923 36.228 1.00 31.45 132 GLN A O 1
ATOM 975 N N . PRO A 1 133 ? -1.583 44.165 36.380 1.00 30.31 133 PRO A N 1
ATOM 976 C CA . PRO A 1 133 ? -0.322 44.265 37.105 1.00 30.31 133 PRO A CA 1
ATOM 977 C C . PRO A 1 133 ? -0.497 43.853 38.574 1.00 30.31 133 PRO A C 1
ATOM 979 O O . PRO A 1 133 ? -0.991 44.624 39.400 1.00 30.31 133 PRO A O 1
ATOM 982 N N . ALA A 1 134 ? -0.046 42.646 38.920 1.00 32.88 134 ALA A N 1
ATOM 983 C CA . ALA A 1 134 ? 0.026 42.202 40.308 1.00 32.88 134 ALA A CA 1
ATOM 984 C C . ALA A 1 134 ? 1.089 43.013 41.074 1.00 32.88 134 ALA A C 1
ATOM 986 O O . ALA A 1 134 ? 2.287 42.924 40.802 1.00 32.88 134 ALA A O 1
ATOM 987 N N . ARG A 1 135 ? 0.644 43.823 42.041 1.00 31.56 135 ARG A N 1
ATOM 988 C CA . ARG A 1 135 ? 1.521 44.587 42.940 1.00 31.56 135 ARG A CA 1
ATOM 989 C C . ARG A 1 135 ? 2.177 43.651 43.960 1.00 31.56 135 ARG A C 1
ATOM 991 O O . ARG A 1 135 ? 1.490 43.131 44.835 1.00 31.56 135 ARG A O 1
ATOM 998 N N . SER A 1 136 ? 3.498 43.502 43.908 1.00 35.03 136 SER A N 1
ATOM 999 C CA . SER A 1 136 ? 4.260 42.836 44.974 1.00 35.03 136 SER A CA 1
ATOM 1000 C C . SER A 1 136 ? 4.373 43.740 46.215 1.00 35.03 136 SER A C 1
ATOM 1002 O O . SER A 1 136 ? 4.731 44.912 46.063 1.00 35.03 136 S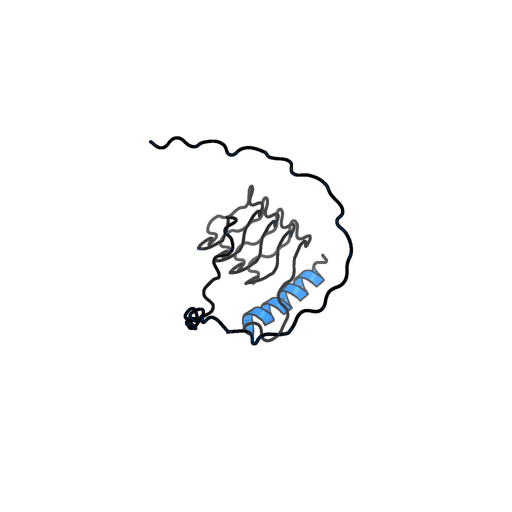ER A O 1
ATOM 1004 N N . PRO A 1 137 ? 4.118 43.246 47.443 1.00 35.53 137 PRO A N 1
ATOM 1005 C CA . PRO A 1 137 ? 4.383 44.002 48.667 1.00 35.53 137 PRO A CA 1
ATOM 1006 C C . PRO A 1 137 ? 5.900 44.139 48.928 1.00 35.53 137 PRO A C 1
ATOM 1008 O O . PRO A 1 137 ? 6.688 43.318 48.451 1.00 35.53 137 PRO A O 1
ATOM 1011 N N . PRO A 1 138 ? 6.344 45.166 49.677 1.00 34.06 138 PRO A N 1
ATOM 1012 C CA . PRO A 1 138 ? 7.764 45.473 49.825 1.00 34.06 138 PRO A CA 1
ATOM 1013 C C . PRO A 1 138 ? 8.465 44.518 50.800 1.00 34.06 138 PRO A C 1
ATOM 1015 O O . PRO A 1 138 ? 8.111 44.448 51.977 1.00 34.06 138 PRO A O 1
ATOM 1018 N N . VAL A 1 139 ? 9.533 43.858 50.345 1.00 37.66 139 VAL A N 1
ATOM 1019 C CA . VAL A 1 139 ? 10.435 43.079 51.210 1.00 37.66 139 VAL A CA 1
ATOM 1020 C C . VAL A 1 139 ? 11.765 43.824 51.347 1.00 37.66 139 VAL A C 1
ATOM 1022 O O . VAL A 1 139 ? 12.362 44.246 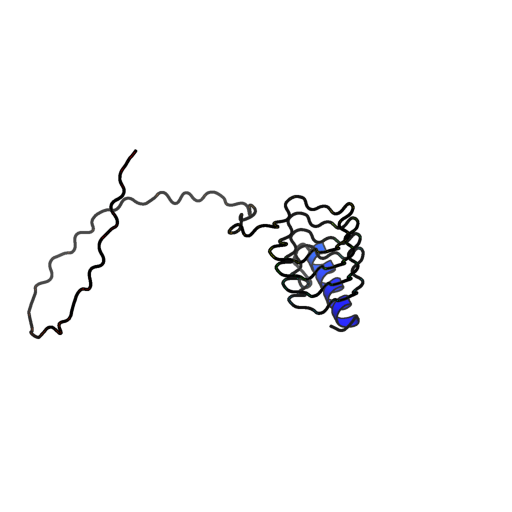50.358 1.00 37.66 139 VAL A O 1
ATOM 1025 N N . ARG A 1 140 ? 12.209 44.050 52.589 1.00 29.48 140 ARG A N 1
ATOM 1026 C CA . ARG A 1 140 ? 13.367 44.903 52.912 1.00 29.48 140 ARG A CA 1
ATOM 1027 C C . ARG A 1 140 ? 14.699 44.263 52.502 1.00 29.48 140 ARG A C 1
ATOM 1029 O O . ARG A 1 140 ? 14.987 43.131 52.880 1.00 29.48 140 ARG A O 1
ATOM 1036 N N . CYS A 1 141 ? 15.564 45.036 51.849 1.00 26.67 141 CYS A N 1
ATOM 1037 C CA . CYS A 1 141 ? 16.937 44.633 51.534 1.00 26.67 141 CYS A CA 1
ATOM 1038 C C . CYS A 1 141 ? 17.833 44.536 52.788 1.00 26.67 141 CYS A C 1
ATOM 1040 O O . CYS A 1 141 ? 17.826 45.435 53.631 1.00 26.67 141 CYS A O 1
ATOM 1042 N N . ARG A 1 142 ? 18.715 43.527 52.837 1.00 30.28 142 ARG A N 1
ATOM 1043 C CA . ARG A 1 142 ? 20.006 43.573 53.558 1.00 30.28 142 ARG A CA 1
ATOM 1044 C C . ARG A 1 142 ? 21.117 42.978 52.663 1.00 30.28 142 ARG A C 1
ATOM 1046 O O . ARG A 1 142 ? 20.830 42.000 51.979 1.00 30.28 142 ARG A O 1
ATOM 1053 N N . PRO A 1 143 ? 22.342 43.551 52.608 1.00 35.81 143 PRO A N 1
ATOM 1054 C CA . PRO A 1 143 ? 23.297 43.245 51.534 1.00 35.81 143 PRO A CA 1
ATOM 1055 C C . PRO A 1 143 ? 24.555 42.454 51.953 1.00 35.81 143 PRO A C 1
ATOM 1057 O O . PRO A 1 143 ? 25.108 42.669 53.029 1.00 35.81 143 PRO A O 1
ATOM 1060 N N . ALA A 1 144 ? 25.103 41.676 51.012 1.00 29.97 144 ALA A N 1
ATOM 1061 C CA . ALA A 1 144 ? 26.516 41.272 50.921 1.00 29.97 144 ALA A CA 1
ATOM 1062 C C . ALA A 1 144 ? 26.857 41.093 49.419 1.00 29.97 144 ALA A C 1
ATOM 1064 O O . ALA A 1 144 ? 26.161 40.361 48.727 1.00 29.97 144 ALA A O 1
ATOM 1065 N N . ARG A 1 145 ? 27.714 41.924 48.791 1.00 31.14 145 ARG A N 1
ATOM 1066 C CA . ARG A 1 145 ? 29.181 41.716 48.603 1.00 31.14 145 ARG A CA 1
ATOM 1067 C C . ARG A 1 145 ? 29.491 40.263 48.174 1.00 31.14 145 ARG A C 1
ATOM 1069 O O . ARG A 1 145 ? 29.194 39.378 48.954 1.00 31.14 145 ARG A O 1
ATOM 1076 N N . PHE A 1 146 ? 30.098 39.881 47.044 1.00 28.20 146 PHE A N 1
ATOM 1077 C CA . PHE A 1 146 ? 31.027 40.439 46.025 1.00 28.20 146 PHE A CA 1
ATOM 1078 C C . PHE A 1 146 ? 30.926 39.498 44.775 1.00 28.20 146 PHE A C 1
ATOM 1080 O O . PHE A 1 146 ? 30.314 38.446 44.904 1.00 28.20 146 PHE A O 1
ATOM 1087 N N . ARG A 1 147 ? 31.498 39.671 43.566 1.00 33.75 147 ARG A N 1
ATOM 1088 C CA . ARG A 1 147 ? 32.157 40.735 42.754 1.00 33.75 147 ARG A CA 1
ATOM 1089 C C . ARG A 1 147 ? 32.082 40.254 41.265 1.00 33.75 147 ARG A C 1
ATOM 1091 O O . ARG A 1 147 ? 31.895 39.058 41.062 1.00 33.75 147 ARG A O 1
ATOM 1098 N N . PRO A 1 148 ? 32.221 41.097 40.216 1.00 33.91 148 PRO A N 1
ATOM 1099 C CA . PRO A 1 148 ? 31.913 40.681 38.837 1.00 33.91 148 PRO A CA 1
ATOM 1100 C C . PRO A 1 148 ? 33.103 40.082 38.062 1.00 33.91 148 PRO A C 1
ATOM 1102 O O . PRO A 1 148 ? 34.204 40.634 38.092 1.00 33.91 148 PRO A O 1
ATOM 1105 N N . ALA A 1 149 ? 32.846 39.043 37.261 1.00 36.38 149 ALA A N 1
ATOM 1106 C CA . ALA A 1 149 ? 33.724 38.626 36.163 1.00 36.38 149 ALA A CA 1
ATOM 1107 C C . ALA A 1 149 ? 33.347 39.384 34.873 1.00 36.38 149 ALA A C 1
ATOM 1109 O O . ALA A 1 149 ? 32.171 39.518 34.539 1.00 36.38 149 ALA A O 1
ATOM 1110 N N . ARG A 1 150 ? 34.346 39.930 34.170 1.00 36.97 150 ARG A N 1
ATOM 1111 C CA . ARG A 1 150 ? 34.176 40.732 32.943 1.00 36.97 150 ARG A CA 1
ATOM 1112 C C . ARG A 1 150 ? 34.391 39.890 31.681 1.00 36.97 150 ARG A C 1
ATOM 1114 O O . ARG A 1 150 ? 35.134 38.919 31.738 1.00 36.97 150 ARG A O 1
ATOM 1121 N N . CYS A 1 151 ? 33.869 40.424 30.565 1.00 31.06 151 CYS A N 1
ATOM 1122 C CA . CYS A 1 151 ? 34.252 40.260 29.142 1.00 31.06 151 CYS A CA 1
ATOM 1123 C C . CYS A 1 151 ? 33.136 39.679 28.262 1.00 31.06 151 CYS A C 1
ATOM 1125 O O . CYS A 1 151 ? 32.486 38.724 28.655 1.00 31.06 151 CYS A O 1
ATOM 1127 N N . ARG A 1 152 ? 32.899 40.163 27.034 1.00 36.00 152 ARG A N 1
ATOM 1128 C CA . ARG A 1 152 ? 33.135 41.479 26.378 1.00 36.00 152 ARG A CA 1
ATOM 1129 C C . ARG A 1 152 ? 32.231 41.467 25.117 1.00 36.00 152 ARG A C 1
ATOM 1131 O O . ARG A 1 152 ? 32.107 40.402 24.520 1.00 36.00 152 ARG A O 1
ATOM 1138 N N . PRO A 1 153 ? 31.586 42.569 24.694 1.00 34.06 153 PRO A N 1
ATOM 1139 C CA . PRO A 1 153 ? 30.629 42.511 23.585 1.00 34.06 153 PRO A CA 1
ATOM 1140 C C . PRO A 1 153 ? 31.326 42.490 22.216 1.00 34.06 153 PRO A C 1
ATOM 1142 O O . PRO A 1 153 ? 32.227 43.293 21.974 1.00 34.06 153 PRO A O 1
ATOM 1145 N N . VAL A 1 154 ? 30.849 41.646 21.297 1.00 40.56 154 VAL A N 1
ATOM 1146 C CA . VAL A 1 154 ? 31.156 41.742 19.859 1.00 40.56 154 VAL A CA 1
ATOM 1147 C C . VAL A 1 154 ? 29.921 42.284 19.145 1.00 40.56 154 VAL A C 1
ATOM 1149 O O . VAL A 1 154 ? 28.846 41.697 19.214 1.00 40.56 154 VAL A O 1
ATOM 1152 N N . TRP A 1 155 ? 30.076 43.429 18.482 1.00 33.66 155 TRP A N 1
ATOM 1153 C CA . TRP A 1 155 ? 29.032 44.061 17.675 1.00 33.66 155 TRP A CA 1
ATOM 1154 C C . TRP A 1 155 ? 29.213 43.699 16.199 1.00 33.66 155 TRP A C 1
ATOM 1156 O O . TRP A 1 155 ? 30.231 44.058 15.608 1.00 33.66 155 TRP A O 1
ATOM 1166 N N . CYS A 1 156 ? 28.186 43.127 15.571 1.00 34.78 156 CYS A N 1
ATOM 1167 C CA . CYS A 1 156 ? 28.018 43.175 14.117 1.00 34.78 156 CYS A CA 1
ATOM 1168 C C . CYS A 1 156 ? 26.847 44.111 13.786 1.00 34.78 156 CYS A C 1
ATOM 1170 O O . CYS A 1 156 ? 25.787 44.049 14.407 1.00 34.78 156 CYS A O 1
ATOM 1172 N N . ARG A 1 157 ? 27.077 45.054 12.865 1.00 38.16 157 ARG A N 1
ATOM 1173 C CA . ARG A 1 157 ? 26.165 46.176 12.583 1.00 38.16 157 ARG A CA 1
ATOM 1174 C C . ARG A 1 157 ? 24.966 45.733 11.727 1.00 38.16 157 ARG A C 1
ATOM 1176 O O . ARG A 1 157 ? 25.154 44.904 10.840 1.00 38.16 157 ARG A O 1
ATOM 1183 N N . PRO A 1 158 ? 23.771 46.328 11.907 1.00 38.25 158 PRO A N 1
ATOM 1184 C CA . PRO A 1 158 ? 22.632 46.067 11.033 1.00 38.25 158 PRO A CA 1
ATOM 1185 C C . PRO A 1 158 ? 22.874 46.618 9.620 1.00 38.25 158 PRO A C 1
ATOM 1187 O O . PRO A 1 158 ? 23.318 47.758 9.449 1.00 38.25 158 PRO A O 1
ATOM 1190 N N . ALA A 1 159 ? 22.532 45.824 8.604 1.00 41.22 159 ALA A N 1
ATOM 1191 C CA . ALA A 1 159 ? 22.450 46.296 7.227 1.00 41.22 159 ALA A CA 1
ATOM 1192 C C . ALA A 1 159 ? 21.270 47.274 7.087 1.00 41.22 159 ALA A C 1
ATOM 1194 O O . ALA A 1 159 ? 20.143 46.969 7.479 1.00 41.22 159 ALA A O 1
ATOM 1195 N N . ARG A 1 160 ? 21.523 48.470 6.542 1.00 40.59 160 ARG A N 1
ATOM 1196 C CA . ARG A 1 160 ? 20.477 49.479 6.320 1.00 40.59 160 ARG A CA 1
ATOM 1197 C C . ARG A 1 160 ? 19.643 49.091 5.100 1.00 40.59 160 ARG A C 1
ATOM 1199 O O . ARG A 1 160 ? 20.164 49.100 3.989 1.00 40.59 160 ARG A O 1
ATOM 1206 N N . CYS A 1 161 ? 18.353 48.837 5.291 1.00 35.59 161 CYS A N 1
ATOM 1207 C CA . CYS A 1 161 ? 17.404 48.813 4.180 1.00 35.59 161 CYS A CA 1
ATOM 1208 C C . CYS A 1 161 ? 17.098 50.257 3.747 1.00 35.59 161 CYS A C 1
ATOM 1210 O O . CYS A 1 161 ? 16.817 51.104 4.597 1.00 35.59 161 CYS A O 1
ATOM 1212 N N . ARG A 1 162 ? 17.150 50.544 2.441 1.00 36.75 162 ARG A N 1
ATOM 1213 C CA . ARG A 1 162 ? 16.523 51.743 1.860 1.00 36.75 162 ARG A CA 1
ATOM 1214 C C . ARG A 1 162 ? 15.079 51.386 1.473 1.00 36.75 162 ARG A C 1
ATOM 1216 O O . ARG A 1 162 ? 14.904 50.329 0.870 1.00 36.75 162 ARG A O 1
ATOM 1223 N N . PRO A 1 163 ? 14.069 52.203 1.817 1.00 38.28 163 PRO A N 1
ATOM 1224 C CA . PRO A 1 163 ? 12.728 52.065 1.257 1.00 38.28 163 PRO A CA 1
ATOM 1225 C C . PRO A 1 163 ? 12.663 52.604 -0.186 1.00 38.28 163 PRO A C 1
ATOM 1227 O O . PRO A 1 163 ? 13.593 53.285 -0.618 1.00 38.28 163 PRO A O 1
ATOM 1230 N N . ALA A 1 164 ? 11.565 52.231 -0.857 1.00 41.72 164 ALA A N 1
ATOM 1231 C CA . ALA A 1 164 ? 11.191 52.432 -2.267 1.00 41.72 164 ALA A CA 1
ATOM 1232 C C . ALA A 1 164 ? 11.717 53.703 -2.961 1.00 41.72 164 ALA A C 1
ATOM 1234 O O . ALA A 1 164 ? 11.453 54.809 -2.439 1.00 41.72 164 ALA A O 1
#

Sequence (164 aa):
MNTVELRNILDDHKVWVESFRKRGSCADLCSAALRDADLRDANLRGAAIGGANLLGADLCGADLRDANLRFANLCGAALYGADLRCADLLGADLRGAAIGGANLLGADLWCRPARCKSARFQPVWCSPAPCQPARSPPVRCRPARFRPARCRPVWCRPARCRPA

Foldseek 3Di:
DDPVVQVQLLVQCVCCVVVVNPGGDQRECAQNAQDLHEQDLGENAQHENANHEHHNYEHANYECHCHEHHLYECALYEQHLYECALYACANYHCHNYNCHNYHCHNHHPDPDPDPPDDPPDPPPPPDPDDDDDDDDDDDDDDDDDDDDDDDDDDDDDDDDDDDD